Protein AF-A0A0T5ZHU1-F1 (afdb_monomer_lite)

Radius of gyration: 48.94 Å; chains: 1; bounding box: 122×70×104 Å

Secondary structure (DSSP, 8-state):
-----PPPPP--------------------------S---------HHHHHHHHHHHHHHHHHHHHHHHHHHHHHHHHHHHHHHHHHHHHHHHHHHHHHHHHHHHSHHHHHHHHHHTT-PPTT-----PPTTPPPPPP-PPTTSPPTT-----HHHHHHHHHH--

Foldseek 3Di:
DDDDPDDDDDDDDDDDDDDDDDDDDDDDDDPDPDDPPPDPCPDDPDPVNVVVVVVVVVVVVVVVVVVVVVVVVVVVVVVVVVVVVVVVVVVVVVVVVVVVVVVCPDPVNVQVVCVVVVNHDVPDDDDDDPVPHDDDDDDDPPPDDDPPPDDDDPVVVVCCVVPND

pLDDT: mean 77.17, std 16.0, range [39.25, 97.69]

Sequence (165 aa):
MGPLVSRLPRTPFDPVEFADAPPPGGPPADLEPEPPLGRMPVAGLSRRSLAGLLGALVILWIVVVFARAVADSASATGRAEQLRESTAAAAAKLEAERRELELVQTPAYVTLQARAYGYGEPGERVFGLQAGAPSPAPITPLGEDPAGSGPRSPLDDWLALLFGP

Structure (mmCIF, N/CA/C/O backbone):
data_AF-A0A0T5ZHU1-F1
#
_entry.id   AF-A0A0T5ZHU1-F1
#
loop_
_atom_site.group_PDB
_atom_site.id
_atom_site.type_symbol
_atom_site.label_atom_id
_atom_site.label_alt_id
_atom_site.label_comp_id
_atom_site.label_asym_id
_atom_site.label_entity_id
_atom_site.label_seq_id
_atom_site.pdbx_PDB_ins_code
_atom_site.Cartn_x
_atom_site.Cartn_y
_atom_site.Cartn_z
_atom_site.occupancy
_atom_site.B_iso_or_equiv
_atom_site.auth_seq_id
_atom_site.auth_comp_id
_atom_site.auth_asym_id
_atom_site.auth_atom_id
_atom_site.pdbx_PDB_model_num
ATOM 1 N N . MET A 1 1 ? 44.788 -28.576 0.925 1.00 39.25 1 MET A N 1
ATOM 2 C CA . MET A 1 1 ? 45.132 -29.847 0.246 1.00 39.25 1 MET A CA 1
ATOM 3 C C . MET A 1 1 ? 43.943 -30.211 -0.636 1.00 39.25 1 MET A C 1
ATOM 5 O O . MET A 1 1 ? 42.877 -30.361 -0.073 1.00 39.25 1 MET A O 1
ATOM 9 N N . GLY A 1 2 ? 43.945 -30.287 -1.964 1.00 42.62 2 GLY A N 1
ATOM 10 C CA . GLY A 1 2 ? 44.865 -29.958 -3.059 1.00 42.62 2 GLY A CA 1
ATOM 11 C C . GLY A 1 2 ? 44.066 -30.161 -4.373 1.00 42.62 2 GLY A C 1
ATOM 12 O O . GLY A 1 2 ? 43.205 -31.041 -4.388 1.00 42.62 2 GLY A O 1
ATOM 13 N N . PRO A 1 3 ? 44.253 -29.364 -5.442 1.00 59.00 3 PRO A N 1
ATOM 14 C CA . PRO A 1 3 ? 43.534 -29.572 -6.701 1.00 59.00 3 PRO A CA 1
ATOM 15 C C . PRO A 1 3 ? 44.227 -30.627 -7.579 1.00 59.00 3 PRO A C 1
ATOM 17 O O . PRO A 1 3 ? 45.436 -30.570 -7.808 1.00 59.00 3 PRO A O 1
ATOM 20 N N . LEU A 1 4 ? 43.449 -31.588 -8.082 1.00 53.59 4 LEU A N 1
ATOM 21 C CA . LEU A 1 4 ? 43.890 -32.613 -9.030 1.00 53.59 4 LEU A CA 1
ATOM 22 C C . LEU A 1 4 ? 44.027 -32.011 -10.435 1.00 53.59 4 LEU A C 1
ATOM 24 O O . LEU A 1 4 ? 43.059 -31.891 -11.180 1.00 53.59 4 LEU A O 1
ATOM 28 N N . VAL A 1 5 ? 45.256 -31.649 -10.794 1.00 55.62 5 VAL A N 1
ATOM 29 C CA . VAL A 1 5 ? 45.683 -31.420 -12.179 1.00 55.62 5 VAL A CA 1
ATOM 30 C C . VAL A 1 5 ? 46.164 -32.763 -12.729 1.00 55.62 5 VAL A C 1
ATOM 32 O O . VAL A 1 5 ? 47.289 -33.182 -12.449 1.00 55.62 5 VAL A O 1
ATOM 35 N N . SER A 1 6 ? 45.314 -33.463 -13.484 1.00 55.41 6 SER A N 1
ATOM 36 C CA . S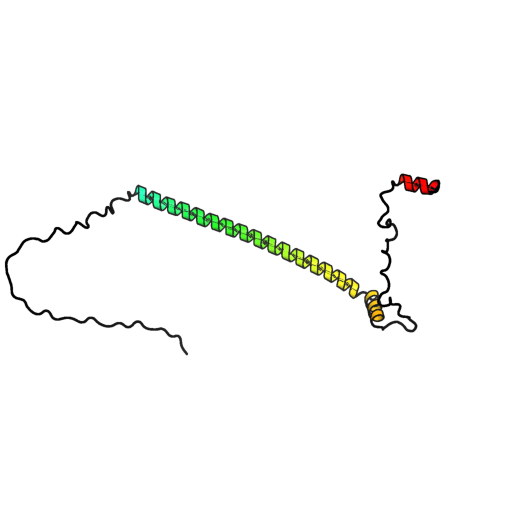ER A 1 6 ? 45.717 -34.694 -14.173 1.00 55.41 6 SER A CA 1
ATOM 37 C C . SER A 1 6 ? 46.516 -34.374 -15.433 1.00 55.41 6 SER A C 1
ATOM 39 O O . SER A 1 6 ? 46.057 -33.705 -16.356 1.00 55.41 6 SER A O 1
ATOM 41 N N . ARG A 1 7 ? 47.753 -34.864 -15.403 1.00 50.88 7 ARG A N 1
ATOM 42 C CA . ARG A 1 7 ? 48.812 -34.761 -16.403 1.00 50.88 7 ARG A CA 1
ATOM 43 C C . ARG A 1 7 ? 48.539 -35.705 -17.579 1.00 50.88 7 ARG A C 1
ATOM 45 O O . ARG A 1 7 ? 48.208 -36.867 -17.372 1.00 50.88 7 ARG A O 1
ATOM 52 N N . LEU A 1 8 ? 48.756 -35.212 -18.796 1.00 58.34 8 LEU A N 1
ATOM 53 C CA . LEU A 1 8 ? 48.895 -36.024 -20.009 1.00 58.34 8 LEU A CA 1
ATOM 54 C C . LEU A 1 8 ? 50.189 -36.861 -19.939 1.00 58.34 8 LEU A C 1
ATOM 56 O O . LEU A 1 8 ? 51.236 -36.295 -19.605 1.00 58.34 8 LEU A O 1
ATOM 60 N N . PRO A 1 9 ? 50.180 -38.154 -20.306 1.00 64.88 9 PRO A N 1
ATOM 61 C CA . PRO A 1 9 ? 51.411 -38.882 -20.580 1.00 64.88 9 PRO A CA 1
ATOM 62 C C . PRO A 1 9 ? 51.922 -38.582 -22.000 1.00 64.88 9 PRO A C 1
ATOM 64 O O . PRO A 1 9 ? 51.259 -38.856 -22.998 1.00 64.88 9 PRO A O 1
ATOM 67 N N . ARG A 1 10 ? 53.133 -38.019 -22.073 1.00 53.69 10 ARG A N 1
ATOM 68 C CA . ARG A 1 10 ? 54.054 -38.156 -23.212 1.00 53.69 10 ARG A CA 1
ATOM 69 C C . ARG A 1 10 ? 54.836 -39.451 -23.034 1.00 53.69 10 ARG A C 1
ATOM 7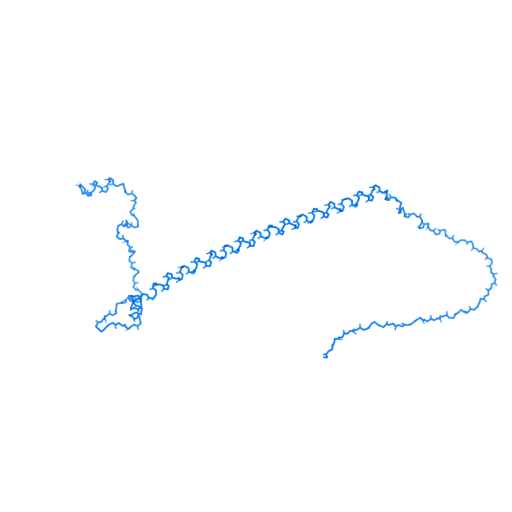1 O O . ARG A 1 10 ? 55.321 -39.644 -21.923 1.00 53.69 10 ARG A O 1
ATOM 78 N N . THR A 1 11 ? 55.047 -40.182 -24.130 1.00 57.22 11 THR A N 1
ATOM 79 C CA . THR A 1 11 ? 56.291 -40.865 -24.577 1.00 57.22 11 THR A CA 1
ATOM 80 C C . THR A 1 11 ? 55.929 -41.918 -25.645 1.00 57.22 11 THR A C 1
ATOM 82 O O . THR A 1 11 ? 54.749 -42.219 -25.811 1.00 57.22 11 THR A O 1
ATOM 85 N N . PRO A 1 12 ? 56.901 -42.539 -26.331 1.00 55.72 12 PRO A N 1
ATOM 86 C CA . PRO A 1 12 ? 58.012 -41.952 -27.080 1.00 55.72 12 PRO A CA 1
ATOM 87 C C . PRO A 1 12 ? 58.080 -42.550 -28.505 1.00 55.72 12 PRO A C 1
ATOM 89 O O . PRO A 1 12 ? 57.462 -43.564 -28.806 1.00 55.72 12 PRO A O 1
ATOM 92 N N . PHE A 1 13 ? 58.838 -41.912 -29.393 1.00 52.28 13 PHE A N 1
ATOM 93 C CA . PHE A 1 13 ? 59.163 -42.461 -30.709 1.00 52.28 13 PHE A CA 1
ATOM 94 C C . PHE A 1 13 ? 60.009 -43.736 -30.576 1.00 52.28 13 PHE A C 1
ATOM 96 O O . PHE A 1 13 ? 61.003 -43.716 -29.852 1.00 52.28 13 PHE A O 1
ATOM 103 N N . ASP A 1 14 ? 59.647 -44.781 -31.321 1.00 56.16 14 ASP A N 1
ATOM 104 C CA . ASP A 1 14 ? 60.485 -45.958 -31.575 1.00 56.16 14 ASP A CA 1
ATOM 105 C C . ASP A 1 14 ? 61.114 -45.831 -32.978 1.00 56.16 14 ASP A C 1
ATOM 107 O O . ASP A 1 14 ? 60.375 -45.648 -33.953 1.00 56.16 14 ASP A O 1
ATOM 111 N N . PRO A 1 15 ? 62.450 -45.894 -33.127 1.00 55.62 15 PRO A N 1
ATOM 112 C CA . PRO A 1 15 ? 63.094 -45.953 -34.431 1.00 55.62 15 PRO A CA 1
ATOM 113 C C . PRO A 1 15 ? 63.243 -47.415 -34.872 1.00 55.62 15 PRO A C 1
ATOM 115 O O . PRO A 1 15 ? 64.062 -48.145 -34.320 1.00 55.62 15 PRO A O 1
ATOM 118 N N . VAL A 1 16 ? 62.492 -47.847 -35.890 1.00 60.72 16 VAL A N 1
ATOM 119 C CA . VAL A 1 16 ? 62.743 -49.148 -36.529 1.00 60.72 16 VAL A CA 1
ATOM 120 C C . VAL A 1 16 ? 63.738 -48.974 -37.676 1.00 60.72 16 VAL A C 1
ATOM 122 O O . VAL A 1 16 ? 63.450 -48.386 -38.715 1.00 60.72 16 VAL A O 1
ATOM 125 N N . GLU A 1 17 ? 64.932 -49.463 -37.365 1.00 54.91 17 GLU A N 1
ATOM 126 C CA . GLU A 1 17 ? 66.058 -49.940 -38.164 1.00 54.91 17 GLU A CA 1
ATOM 127 C C . GLU A 1 17 ? 65.786 -50.222 -39.658 1.00 54.91 17 GLU A C 1
ATOM 129 O O . GLU A 1 17 ? 64.952 -51.045 -40.032 1.00 54.91 17 GLU A O 1
ATOM 134 N N . PHE A 1 18 ? 66.559 -49.546 -40.514 1.00 51.31 18 PHE A N 1
ATOM 135 C CA . PHE A 1 18 ? 66.665 -49.818 -41.946 1.00 51.31 18 PHE A CA 1
ATOM 136 C C . PHE A 1 18 ? 67.587 -51.024 -42.165 1.00 51.31 18 PHE A C 1
ATOM 138 O O . PHE A 1 18 ? 68.786 -50.931 -41.911 1.00 51.31 18 PHE A O 1
ATOM 145 N N . ALA A 1 19 ? 67.039 -52.135 -42.659 1.00 55.72 19 ALA A N 1
ATOM 146 C CA . ALA A 1 19 ? 67.824 -53.251 -43.175 1.00 55.72 19 ALA A CA 1
ATOM 147 C C . ALA A 1 19 ? 68.003 -53.114 -44.699 1.00 55.72 19 ALA A C 1
ATOM 149 O O . ALA A 1 19 ? 67.041 -52.877 -45.432 1.00 55.72 19 ALA A O 1
ATOM 150 N N . ASP A 1 20 ? 69.256 -53.247 -45.133 1.00 53.47 20 ASP A N 1
ATOM 151 C CA . ASP A 1 20 ? 69.756 -53.060 -46.495 1.00 53.47 20 ASP A CA 1
ATOM 152 C C . ASP A 1 20 ? 69.180 -54.033 -47.549 1.00 53.47 20 ASP A C 1
ATOM 154 O O . ASP A 1 20 ? 68.786 -55.165 -47.274 1.00 53.47 20 ASP A O 1
ATOM 158 N N . ALA A 1 21 ? 69.174 -53.534 -48.787 1.00 57.94 21 ALA A N 1
ATOM 159 C CA . ALA A 1 21 ? 68.504 -54.021 -49.994 1.00 57.94 21 ALA A CA 1
ATOM 160 C C . ALA A 1 21 ? 69.177 -55.203 -50.737 1.00 57.94 21 ALA A C 1
ATOM 162 O O . ALA A 1 21 ? 70.280 -55.635 -50.405 1.00 57.94 21 ALA A O 1
ATOM 163 N N . PRO A 1 22 ? 68.581 -55.618 -51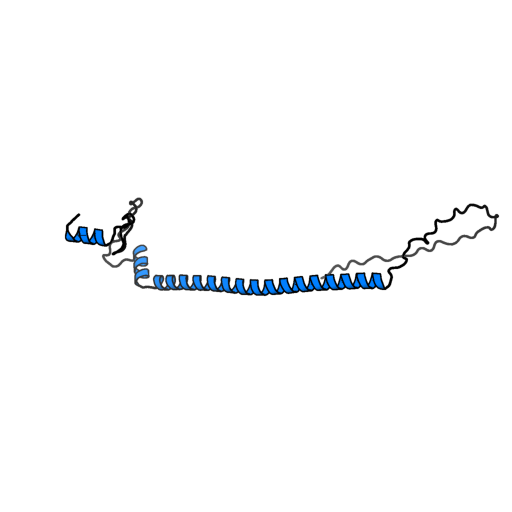.875 1.00 58.06 22 PRO A N 1
ATOM 164 C CA . PRO A 1 22 ? 69.365 -55.717 -53.115 1.00 58.06 22 PRO A CA 1
ATOM 165 C C . PRO A 1 22 ? 68.729 -54.932 -54.298 1.00 58.06 22 PRO A C 1
ATOM 167 O O . PRO A 1 22 ? 67.505 -54.917 -54.426 1.00 58.06 22 PRO A O 1
ATOM 170 N N . PRO A 1 23 ? 69.513 -54.298 -55.203 1.00 63.88 23 PRO A N 1
ATOM 171 C CA . PRO A 1 23 ? 69.019 -53.701 -56.457 1.00 63.88 23 PRO A CA 1
ATOM 172 C C . PRO A 1 23 ? 69.267 -54.640 -57.667 1.00 63.88 23 PRO A C 1
ATOM 174 O O . PRO A 1 23 ? 69.963 -55.645 -57.522 1.00 63.88 23 PRO A O 1
ATOM 177 N N . PRO A 1 24 ? 68.923 -54.263 -58.914 1.00 54.56 24 PRO A N 1
ATOM 178 C CA . PRO A 1 24 ? 67.671 -53.713 -59.434 1.00 54.56 24 PRO A CA 1
ATOM 179 C C . PRO A 1 24 ? 67.082 -54.642 -60.531 1.00 54.56 24 PRO A C 1
ATOM 181 O O . PRO A 1 24 ? 67.799 -55.130 -61.403 1.00 54.56 24 PRO A O 1
ATOM 184 N N . GLY A 1 25 ? 65.765 -54.863 -60.534 1.00 49.69 25 GLY A N 1
ATOM 185 C CA . GLY A 1 25 ? 65.046 -55.560 -61.612 1.00 49.69 25 GLY A CA 1
ATOM 186 C C . GLY A 1 25 ? 64.117 -54.584 -62.330 1.00 49.69 25 GLY A C 1
ATOM 187 O O . GLY A 1 25 ? 63.426 -53.828 -61.660 1.00 49.69 25 GLY A O 1
ATOM 188 N N . GLY A 1 26 ? 64.168 -54.551 -63.665 1.00 49.31 26 GLY A N 1
ATOM 189 C CA . GLY A 1 26 ? 63.559 -53.536 -64.539 1.00 49.31 26 GLY A CA 1
ATOM 190 C C . GLY A 1 26 ? 62.063 -53.231 -64.321 1.00 49.31 26 GLY A C 1
ATOM 191 O O . GLY A 1 26 ? 61.364 -53.999 -63.669 1.00 49.31 26 GLY A O 1
ATOM 192 N N . PRO A 1 27 ? 61.557 -52.119 -64.887 1.00 62.03 27 PRO A N 1
ATOM 193 C CA . PRO A 1 27 ? 60.190 -51.657 -64.663 1.00 62.03 27 PRO A CA 1
ATOM 194 C C . PRO A 1 27 ? 59.163 -52.434 -65.507 1.00 62.03 27 PRO A C 1
ATOM 196 O O . PRO A 1 27 ? 59.237 -52.392 -66.735 1.00 62.03 27 PRO A O 1
ATOM 199 N N . PRO A 1 28 ? 58.142 -53.047 -64.891 1.00 57.28 28 PRO A N 1
ATOM 200 C CA . PRO A 1 28 ? 56.799 -53.093 -65.457 1.00 57.28 28 PRO A CA 1
ATOM 201 C C . PRO A 1 28 ? 56.001 -51.954 -64.803 1.00 57.28 28 PRO A C 1
ATOM 203 O O . PRO A 1 28 ? 55.889 -51.880 -63.584 1.00 57.28 28 PRO A O 1
ATOM 206 N N . ALA A 1 29 ? 55.699 -50.879 -65.533 1.00 61.16 29 ALA A N 1
ATOM 207 C CA . ALA A 1 29 ? 54.478 -50.761 -66.333 1.00 61.16 29 ALA A CA 1
ATOM 208 C C . ALA A 1 29 ? 53.236 -51.062 -65.478 1.00 61.16 29 ALA A C 1
ATOM 210 O O . ALA A 1 29 ? 53.108 -52.161 -64.956 1.00 61.16 29 ALA A O 1
ATOM 211 N N . ASP A 1 30 ? 52.361 -50.057 -65.374 1.00 59.34 30 ASP A N 1
ATOM 212 C CA . ASP A 1 30 ? 51.043 -50.075 -64.717 1.00 59.34 30 ASP A CA 1
ATOM 213 C C . ASP A 1 30 ? 51.008 -49.450 -63.307 1.00 59.34 30 ASP A C 1
ATOM 215 O O . ASP A 1 30 ? 50.498 -50.015 -62.344 1.00 59.34 30 ASP A O 1
ATOM 219 N N . LEU A 1 31 ? 51.500 -48.209 -63.200 1.00 57.38 31 LEU A N 1
ATOM 220 C CA . LEU A 1 31 ? 50.943 -47.265 -62.231 1.00 57.38 31 LEU A CA 1
ATOM 221 C C . LEU A 1 31 ? 49.708 -46.642 -62.883 1.00 57.38 31 LEU A C 1
ATOM 223 O O . LEU A 1 31 ? 49.830 -45.844 -63.817 1.00 57.38 31 LEU A O 1
ATOM 227 N N . GLU A 1 32 ? 48.526 -47.045 -62.422 1.00 61.47 32 GLU A N 1
ATOM 228 C CA . GLU A 1 32 ? 47.285 -46.336 -62.721 1.00 61.47 32 GLU A CA 1
ATOM 229 C C . GLU A 1 32 ? 47.490 -44.835 -62.456 1.00 61.47 32 GLU A C 1
ATOM 231 O O . GLU A 1 32 ? 48.096 -44.462 -61.446 1.00 61.47 32 GLU A O 1
ATOM 236 N N . PRO A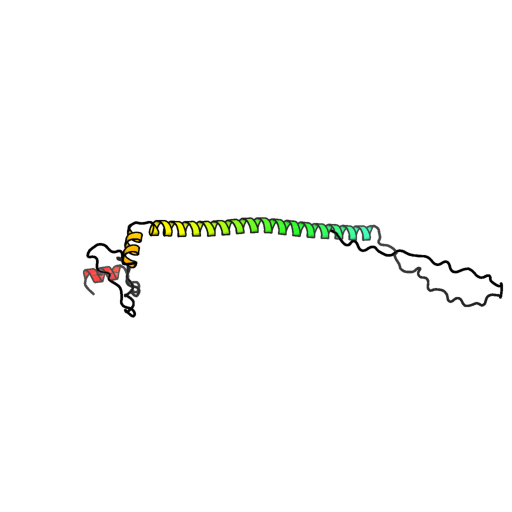 1 33 ? 47.034 -43.946 -63.353 1.00 61.12 33 PRO A N 1
ATOM 237 C CA . PRO A 1 33 ? 47.122 -42.522 -63.102 1.00 61.12 33 PRO A CA 1
ATOM 238 C C . PRO A 1 33 ? 46.252 -42.199 -61.886 1.00 61.12 33 PRO A C 1
ATOM 240 O O . PRO A 1 33 ? 45.025 -42.255 -61.970 1.00 61.12 33 PRO A O 1
ATOM 243 N N . GLU A 1 34 ? 46.894 -41.852 -60.767 1.00 59.53 34 GLU A N 1
ATOM 244 C CA . GLU A 1 34 ? 46.241 -41.206 -59.631 1.00 59.53 34 GLU A CA 1
ATOM 245 C C . GLU A 1 34 ? 45.279 -40.138 -60.176 1.00 59.53 34 GLU A C 1
ATOM 247 O O . GLU A 1 34 ? 45.707 -39.263 -60.947 1.00 59.53 34 GLU A O 1
ATOM 252 N N . PRO A 1 35 ? 43.975 -40.205 -59.848 1.00 65.88 35 PRO A N 1
ATOM 253 C CA . PRO A 1 35 ? 43.045 -39.189 -60.294 1.00 65.88 35 PRO A CA 1
ATOM 254 C C . PRO A 1 35 ? 43.579 -37.848 -59.795 1.00 65.88 35 PRO A C 1
ATOM 256 O O . PRO A 1 35 ? 43.916 -37.722 -58.616 1.00 65.88 35 PRO A O 1
ATOM 259 N N . PRO A 1 36 ? 43.689 -36.829 -60.661 1.00 60.25 36 PRO A N 1
ATOM 260 C CA . PRO A 1 36 ? 44.246 -35.563 -60.248 1.00 60.25 36 PRO A CA 1
ATOM 261 C C . PRO A 1 36 ? 43.343 -34.983 -59.159 1.00 60.25 36 PRO A C 1
ATOM 263 O O . PRO A 1 36 ? 42.296 -34.403 -59.451 1.00 60.25 36 PRO A O 1
ATOM 266 N N . LEU A 1 37 ? 43.806 -35.013 -57.907 1.00 54.91 37 LEU A N 1
ATOM 267 C CA . LEU A 1 37 ? 43.313 -34.181 -56.800 1.00 54.91 37 LEU A CA 1
ATOM 268 C C . LEU A 1 37 ? 43.585 -32.677 -57.055 1.00 54.91 37 LEU A C 1
ATOM 270 O O . LEU A 1 37 ? 43.620 -31.860 -56.143 1.00 54.91 37 LEU A O 1
ATOM 274 N N . GLY A 1 38 ? 43.771 -32.292 -58.319 1.00 55.44 38 GLY A N 1
ATOM 275 C CA . GLY A 1 38 ? 43.996 -30.945 -58.823 1.00 55.44 38 GLY A CA 1
ATOM 276 C C . GLY A 1 38 ? 42.757 -30.325 -59.467 1.00 55.44 38 GLY A C 1
ATOM 277 O O . GLY A 1 38 ? 42.897 -29.453 -60.320 1.00 55.44 38 GLY A O 1
ATOM 278 N N . ARG A 1 39 ? 41.545 -30.770 -59.110 1.00 50.62 39 ARG A N 1
ATOM 279 C CA . ARG A 1 39 ? 40.292 -30.102 -59.506 1.00 50.62 39 ARG A CA 1
ATOM 280 C C . ARG A 1 39 ? 39.228 -30.132 -58.409 1.00 50.62 39 ARG A C 1
ATOM 282 O O . ARG A 1 39 ? 38.074 -30.452 -58.666 1.00 50.62 39 ARG A O 1
ATOM 289 N N . MET A 1 40 ? 39.572 -29.692 -57.202 1.00 47.88 40 MET A N 1
ATOM 290 C CA . MET A 1 40 ? 38.613 -28.822 -56.525 1.00 47.88 40 MET A CA 1
ATOM 291 C C . MET A 1 40 ? 38.853 -27.418 -57.073 1.00 47.88 40 MET A C 1
ATOM 293 O O . MET A 1 40 ? 39.944 -26.879 -56.873 1.00 47.88 40 MET A O 1
ATOM 297 N N . PRO A 1 41 ? 37.892 -26.808 -57.787 1.00 56.84 41 PRO A N 1
ATOM 298 C CA . PRO A 1 41 ? 37.944 -25.385 -58.032 1.00 56.84 41 PRO A CA 1
ATOM 299 C C . PRO A 1 41 ? 37.750 -24.696 -56.680 1.00 56.84 41 PRO A C 1
ATOM 301 O O . PRO A 1 41 ? 36.673 -24.212 -56.358 1.00 56.84 41 PRO A O 1
ATOM 304 N N . VAL A 1 42 ? 38.824 -24.554 -55.904 1.00 55.22 42 VAL A N 1
ATOM 305 C CA . VAL A 1 42 ? 38.957 -23.420 -54.981 1.00 55.22 42 VAL A CA 1
ATOM 306 C C . VAL A 1 42 ? 39.342 -22.202 -55.832 1.00 55.22 42 VAL A C 1
ATOM 308 O O . VAL A 1 42 ? 40.322 -21.507 -55.595 1.00 55.22 42 VAL A O 1
ATOM 311 N N . ALA A 1 43 ? 38.609 -22.004 -56.927 1.00 54.94 43 ALA A N 1
ATOM 312 C CA . ALA A 1 43 ? 38.849 -20.990 -57.924 1.00 54.94 43 ALA A CA 1
ATOM 313 C C . ALA A 1 43 ? 37.728 -19.968 -57.804 1.00 54.94 43 ALA A C 1
ATOM 315 O O . ALA A 1 43 ? 36.625 -20.145 -58.312 1.00 54.94 43 ALA A O 1
ATOM 316 N N . GLY A 1 44 ? 38.072 -18.868 -57.140 1.00 51.06 44 GLY A N 1
ATOM 317 C CA . GLY A 1 44 ? 37.564 -17.570 -57.542 1.00 51.06 44 GLY A CA 1
ATOM 318 C C . GLY A 1 44 ? 36.334 -17.085 -56.797 1.00 51.06 44 GLY A C 1
ATOM 319 O O . GLY A 1 44 ? 35.372 -16.658 -57.431 1.00 51.06 44 GLY A O 1
ATOM 320 N N . LEU A 1 45 ? 36.408 -16.962 -55.466 1.00 55.19 45 LEU A N 1
ATOM 321 C CA . LEU A 1 45 ? 35.749 -15.798 -54.873 1.00 55.19 45 LEU A CA 1
ATOM 322 C C . LEU A 1 45 ? 36.423 -14.564 -55.479 1.00 55.19 45 LEU A C 1
ATOM 324 O O . LEU A 1 45 ? 37.518 -14.169 -55.079 1.00 55.19 45 LEU A O 1
ATOM 328 N N . SER A 1 46 ? 35.792 -13.977 -56.498 1.00 67.12 46 SER A N 1
ATOM 329 C CA . SER A 1 46 ? 36.213 -12.677 -57.004 1.00 67.12 46 SER A CA 1
ATOM 330 C C . SER A 1 46 ? 36.295 -11.718 -55.809 1.00 67.12 46 SER A C 1
ATOM 332 O O . SER A 1 46 ? 35.476 -11.807 -54.889 1.00 67.12 46 SER A O 1
ATOM 334 N N . ARG A 1 47 ? 37.258 -10.784 -55.787 1.00 68.75 47 ARG A N 1
ATOM 335 C CA . ARG A 1 47 ? 37.352 -9.778 -54.703 1.00 68.75 47 ARG A CA 1
ATOM 336 C C . ARG A 1 47 ? 36.002 -9.090 -54.437 1.00 68.75 47 ARG A C 1
ATOM 338 O O . ARG A 1 47 ? 35.716 -8.708 -53.311 1.00 68.75 47 ARG A O 1
ATOM 345 N N . ARG A 1 48 ? 35.159 -8.996 -55.474 1.00 74.75 48 ARG A N 1
ATOM 346 C CA . ARG A 1 48 ? 33.793 -8.461 -55.440 1.00 74.75 48 ARG A CA 1
ATOM 347 C C . ARG A 1 48 ? 32.814 -9.380 -54.694 1.00 74.75 48 ARG A C 1
ATOM 349 O O . ARG A 1 48 ? 32.034 -8.894 -53.887 1.00 74.75 48 ARG A O 1
ATOM 356 N N . SER A 1 49 ? 32.889 -10.693 -54.912 1.00 76.06 49 SER A N 1
ATOM 357 C CA . SER A 1 49 ? 32.077 -11.698 -54.210 1.00 76.06 49 SER A CA 1
ATOM 358 C C . SER A 1 49 ? 32.426 -11.765 -52.722 1.00 76.06 49 SER A C 1
ATOM 360 O O . SER A 1 49 ? 31.529 -11.795 -51.885 1.00 76.06 49 SER A O 1
ATOM 362 N N . LEU A 1 50 ? 33.721 -11.723 -52.384 1.00 85.12 50 LEU A N 1
ATOM 363 C CA . LEU A 1 50 ? 34.183 -11.695 -50.992 1.00 85.12 50 LEU A CA 1
ATOM 364 C C . LEU A 1 50 ? 33.766 -10.397 -50.281 1.00 85.12 50 LEU A C 1
ATOM 366 O O . LEU A 1 50 ? 33.305 -10.445 -49.144 1.00 85.12 50 LEU A O 1
ATOM 370 N N . ALA A 1 51 ? 33.870 -9.248 -50.961 1.00 84.75 51 ALA A N 1
ATOM 371 C CA . ALA A 1 51 ? 33.399 -7.967 -50.436 1.00 84.75 51 ALA A CA 1
ATOM 372 C C . ALA A 1 51 ? 31.881 -7.964 -50.190 1.00 84.75 51 ALA A C 1
ATOM 374 O O . ALA A 1 51 ? 31.434 -7.455 -49.165 1.00 84.75 51 ALA A O 1
ATOM 375 N N . GLY A 1 52 ? 31.096 -8.578 -51.083 1.00 90.31 52 GLY A N 1
ATOM 376 C CA . GLY A 1 52 ? 29.656 -8.758 -50.885 1.00 90.31 52 GLY A CA 1
ATOM 377 C C . GLY A 1 52 ? 29.331 -9.618 -49.661 1.00 90.31 52 GLY A C 1
ATOM 378 O O . GLY A 1 52 ? 28.470 -9.253 -48.867 1.00 90.31 52 GLY A O 1
ATOM 379 N N . LEU A 1 53 ? 30.063 -10.718 -49.466 1.00 92.81 53 LEU A N 1
ATOM 380 C CA . LEU A 1 53 ? 29.884 -11.628 -48.329 1.00 92.81 53 LEU A CA 1
ATOM 381 C C . LEU A 1 53 ? 30.246 -10.958 -46.995 1.00 92.81 53 LEU A C 1
ATOM 383 O O . LEU A 1 53 ? 29.488 -11.046 -46.031 1.00 92.81 53 LEU A O 1
ATOM 387 N N . LEU A 1 54 ? 31.362 -10.224 -46.957 1.00 93.56 54 LEU A N 1
ATOM 388 C CA . LEU A 1 54 ? 31.757 -9.423 -45.795 1.00 93.56 54 LEU A CA 1
ATOM 389 C C . LEU A 1 54 ? 30.750 -8.304 -45.510 1.00 93.56 54 LEU A C 1
ATOM 391 O O . LEU A 1 54 ? 30.381 -8.100 -44.359 1.00 93.56 54 LEU A O 1
ATOM 395 N N . GLY A 1 55 ? 30.265 -7.611 -46.542 1.00 95.44 55 GLY A N 1
ATOM 396 C CA . GLY A 1 55 ? 29.239 -6.579 -46.395 1.00 95.44 55 GLY A CA 1
ATOM 397 C C . GLY A 1 55 ? 27.937 -7.136 -45.822 1.00 95.44 55 GLY A C 1
ATOM 398 O O . GLY A 1 55 ? 27.395 -6.574 -44.874 1.00 95.44 55 GLY A O 1
ATOM 399 N N . ALA A 1 56 ? 27.475 -8.279 -46.331 1.00 95.50 56 ALA A N 1
ATOM 400 C CA . ALA A 1 56 ? 26.303 -8.969 -45.798 1.00 95.50 56 ALA A CA 1
ATOM 401 C C . ALA A 1 56 ? 26.501 -9.385 -44.334 1.00 95.50 56 ALA A C 1
ATOM 403 O O . ALA A 1 56 ? 25.597 -9.205 -43.521 1.00 95.50 56 ALA A O 1
ATOM 404 N N . LEU A 1 57 ? 27.692 -9.878 -43.977 1.00 97.00 57 LEU A N 1
ATOM 405 C CA . LEU A 1 57 ? 28.025 -10.229 -42.598 1.00 97.00 57 LEU A CA 1
ATOM 406 C C . LEU A 1 57 ? 27.987 -9.003 -41.675 1.00 97.00 57 LEU A C 1
ATOM 408 O O . LEU A 1 57 ? 27.437 -9.083 -40.581 1.00 97.00 57 LEU A O 1
ATOM 412 N N . VAL A 1 58 ? 28.524 -7.864 -42.121 1.00 97.31 58 VAL A N 1
ATOM 413 C CA . VAL A 1 58 ? 28.492 -6.605 -41.361 1.00 97.31 58 VAL A CA 1
ATOM 414 C C . VAL A 1 58 ? 27.061 -6.107 -41.190 1.00 97.31 58 VAL A C 1
ATOM 416 O O . VAL A 1 58 ? 26.682 -5.739 -40.084 1.00 97.31 58 VAL A O 1
ATOM 419 N N . ILE A 1 59 ? 26.245 -6.133 -42.246 1.00 97.69 59 ILE A N 1
ATOM 420 C CA . ILE A 1 59 ? 24.829 -5.748 -42.166 1.00 97.69 59 ILE A CA 1
ATOM 421 C C . ILE A 1 59 ? 24.094 -6.647 -41.173 1.00 97.69 59 ILE A C 1
ATOM 423 O O . ILE A 1 59 ? 23.413 -6.144 -40.281 1.00 97.69 59 ILE A O 1
ATOM 427 N N . LEU A 1 60 ? 24.268 -7.965 -41.283 1.00 97.31 60 LEU A N 1
ATOM 428 C CA . LEU A 1 60 ? 23.668 -8.921 -40.357 1.00 97.31 60 LEU A CA 1
ATOM 429 C C . LEU A 1 60 ? 24.114 -8.650 -38.915 1.00 97.31 60 LEU A C 1
ATOM 431 O O . LEU A 1 60 ? 23.287 -8.632 -38.006 1.00 97.31 60 LEU A O 1
ATOM 435 N N . TRP A 1 61 ? 25.403 -8.384 -38.707 1.00 97.25 61 TRP A N 1
ATOM 436 C CA . TRP A 1 61 ? 25.949 -8.048 -37.397 1.00 97.25 61 TRP A CA 1
ATOM 437 C C . TRP A 1 61 ? 25.340 -6.760 -36.826 1.00 97.25 61 TRP A C 1
ATOM 439 O O . TRP A 1 61 ? 24.918 -6.751 -35.670 1.00 97.25 61 TRP A O 1
ATOM 449 N N . ILE A 1 62 ? 25.209 -5.707 -37.638 1.00 96.62 62 ILE A N 1
ATOM 450 C CA . ILE A 1 62 ? 24.560 -4.448 -37.244 1.00 96.62 62 ILE A CA 1
ATOM 451 C C . ILE A 1 62 ? 23.106 -4.701 -36.839 1.00 96.62 62 ILE A C 1
ATOM 453 O O . ILE A 1 62 ? 22.689 -4.234 -35.782 1.00 96.62 62 ILE A O 1
ATOM 457 N N . VAL A 1 63 ? 22.346 -5.465 -37.630 1.00 96.75 63 VAL A N 1
ATOM 458 C CA . VAL A 1 63 ? 20.948 -5.806 -37.314 1.00 96.75 63 VAL A CA 1
ATOM 459 C C . VAL A 1 63 ? 20.852 -6.525 -35.967 1.00 96.75 63 VAL A C 1
ATOM 461 O O . VAL A 1 63 ? 20.012 -6.164 -35.144 1.00 96.75 63 VAL A O 1
ATOM 464 N N . VAL A 1 64 ? 21.736 -7.491 -35.700 1.00 95.44 64 VAL A N 1
ATOM 465 C CA . VAL A 1 64 ? 21.773 -8.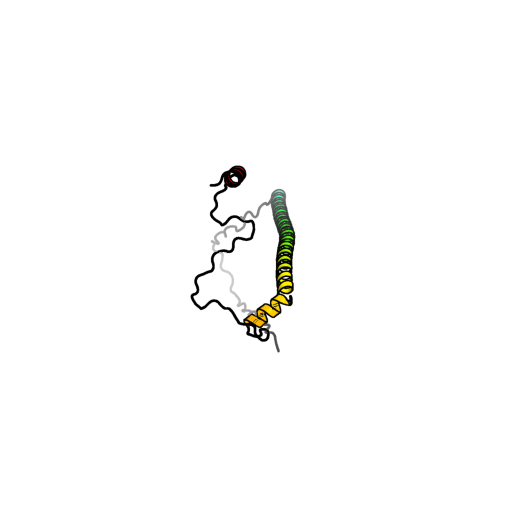216 -34.418 1.00 95.44 64 VAL A CA 1
ATOM 466 C C . VAL A 1 64 ? 22.099 -7.281 -33.247 1.00 95.44 64 VAL A C 1
ATOM 468 O O . VAL A 1 64 ? 21.434 -7.347 -32.211 1.00 95.44 64 VAL A O 1
ATOM 471 N N . VAL A 1 65 ? 23.083 -6.388 -33.392 1.00 95.00 65 VAL A N 1
ATOM 472 C CA . VAL A 1 65 ? 23.450 -5.415 -32.346 1.00 95.00 65 VAL A CA 1
ATOM 473 C C . VAL A 1 65 ? 22.309 -4.435 -32.077 1.00 95.00 65 VAL A C 1
ATOM 475 O O . VAL A 1 65 ? 21.986 -4.186 -30.917 1.00 95.00 65 VAL A O 1
ATOM 478 N N . PHE A 1 66 ? 21.661 -3.919 -33.121 1.00 94.56 66 PHE A N 1
ATOM 479 C CA . PHE A 1 66 ? 20.515 -3.023 -32.974 1.00 94.56 66 PHE A CA 1
ATOM 480 C C . PHE A 1 66 ? 19.327 -3.714 -32.309 1.00 94.56 66 PHE A C 1
ATOM 482 O O . PHE A 1 66 ? 18.742 -3.148 -31.389 1.00 94.56 66 PHE A O 1
ATOM 489 N N . ALA A 1 67 ? 18.995 -4.943 -32.712 1.00 91.19 67 ALA A N 1
ATOM 490 C CA . ALA A 1 67 ? 17.934 -5.716 -32.070 1.00 91.19 67 ALA A CA 1
ATOM 491 C C . ALA A 1 67 ? 18.217 -5.913 -30.573 1.00 91.19 67 ALA A C 1
ATOM 493 O O . ALA A 1 67 ? 17.322 -5.747 -29.744 1.00 91.19 67 ALA A O 1
ATOM 494 N N . ARG A 1 68 ? 19.477 -6.189 -30.215 1.00 88.50 68 ARG A N 1
ATOM 495 C CA . ARG A 1 68 ? 19.903 -6.301 -28.817 1.00 88.50 68 ARG A CA 1
ATOM 496 C C . ARG A 1 68 ? 19.787 -4.973 -28.067 1.00 88.50 68 ARG A C 1
ATOM 498 O O . ARG A 1 68 ? 19.230 -4.958 -26.980 1.00 88.50 68 ARG A O 1
ATOM 505 N N . ALA A 1 69 ? 20.222 -3.864 -28.662 1.00 85.38 69 ALA A N 1
ATOM 506 C CA . ALA A 1 69 ? 20.115 -2.536 -28.056 1.00 85.38 69 ALA A CA 1
ATOM 507 C C . ALA A 1 69 ? 18.653 -2.110 -27.816 1.00 85.38 69 ALA A C 1
ATOM 509 O O . ALA A 1 69 ? 18.343 -1.515 -26.785 1.00 85.38 69 ALA A O 1
ATOM 510 N N . VAL A 1 70 ? 17.746 -2.447 -28.740 1.00 84.62 70 VAL A N 1
ATOM 511 C CA . VAL A 1 70 ? 16.299 -2.216 -28.591 1.00 84.62 70 VAL A CA 1
ATOM 512 C C . VAL A 1 70 ? 15.697 -3.114 -27.506 1.00 84.62 70 VAL A C 1
ATOM 514 O O . VAL A 1 70 ? 14.873 -2.657 -26.719 1.00 84.62 70 VAL A O 1
ATOM 517 N N . ALA A 1 71 ? 16.116 -4.378 -27.414 1.00 78.06 71 ALA A N 1
ATOM 518 C CA . ALA A 1 71 ? 15.676 -5.271 -26.342 1.00 78.06 71 ALA A CA 1
ATOM 519 C C . ALA A 1 71 ? 16.172 -4.797 -24.964 1.00 78.06 71 ALA A C 1
ATOM 521 O O . ALA A 1 71 ? 15.412 -4.794 -23.993 1.00 78.06 71 ALA A O 1
ATOM 522 N N . ASP A 1 72 ? 17.422 -4.340 -24.883 1.00 77.62 72 ASP A N 1
ATOM 523 C CA . ASP A 1 72 ? 18.011 -3.802 -23.660 1.00 77.62 72 ASP A CA 1
ATOM 524 C C . ASP A 1 72 ? 17.283 -2.520 -23.219 1.00 77.62 72 ASP A C 1
ATOM 526 O O . ASP A 1 72 ? 16.938 -2.400 -22.039 1.00 77.62 72 ASP A O 1
ATOM 530 N N . SER A 1 73 ? 16.948 -1.613 -24.148 1.00 71.75 73 SER A N 1
ATOM 531 C CA . SER A 1 73 ? 16.182 -0.396 -23.839 1.00 71.75 73 SER A CA 1
ATOM 532 C C . SER A 1 73 ? 14.748 -0.703 -23.396 1.00 71.75 73 SER A C 1
ATOM 534 O O . SER A 1 73 ? 14.301 -0.174 -22.377 1.00 71.75 73 SER A O 1
ATOM 536 N N . ALA A 1 74 ? 14.062 -1.629 -24.071 1.00 68.88 74 ALA A N 1
ATOM 537 C CA . ALA A 1 74 ? 12.736 -2.092 -23.667 1.00 68.88 74 ALA A CA 1
ATOM 538 C C . ALA A 1 74 ? 12.762 -2.727 -22.266 1.00 68.88 74 ALA A C 1
ATOM 540 O O . ALA A 1 74 ? 11.885 -2.465 -21.442 1.00 68.88 74 ALA A O 1
ATOM 541 N N . SER A 1 75 ? 13.806 -3.504 -21.953 1.00 66.75 75 SER A N 1
ATOM 542 C CA . SER A 1 75 ? 13.982 -4.100 -20.625 1.00 66.75 75 SER A CA 1
ATOM 543 C C . SER A 1 75 ? 14.260 -3.057 -19.536 1.00 66.75 75 SER A C 1
ATOM 545 O O . SER A 1 75 ? 13.864 -3.250 -18.387 1.00 66.75 75 SER A O 1
ATOM 547 N N . ALA A 1 76 ? 14.931 -1.948 -19.862 1.00 68.94 76 ALA A N 1
ATOM 548 C CA . ALA A 1 76 ? 15.185 -0.861 -18.919 1.00 68.94 76 ALA A CA 1
ATOM 549 C C . ALA A 1 76 ? 13.887 -0.125 -18.556 1.00 68.94 76 ALA A C 1
ATOM 551 O O . ALA A 1 76 ? 13.620 0.095 -17.373 1.00 68.94 76 ALA A O 1
ATOM 552 N N . THR A 1 77 ? 13.042 0.169 -19.549 1.00 73.75 77 THR A N 1
ATOM 553 C CA . THR A 1 77 ? 11.717 0.764 -19.323 1.00 73.75 77 THR A CA 1
ATOM 554 C C . THR A 1 77 ? 10.796 -0.188 -18.563 1.00 73.75 77 THR A C 1
ATOM 556 O O . THR A 1 77 ? 10.165 0.227 -17.594 1.00 73.75 77 THR A O 1
ATOM 559 N N . GLY A 1 78 ? 10.777 -1.474 -18.929 1.00 75.25 78 GLY A N 1
ATOM 560 C CA . GLY A 1 78 ? 9.967 -2.484 -18.241 1.00 75.25 78 GLY A CA 1
ATOM 561 C C . GLY A 1 78 ? 10.329 -2.636 -16.760 1.00 75.25 78 GLY A C 1
ATOM 562 O O . GLY A 1 78 ? 9.442 -2.690 -15.915 1.00 75.25 78 GLY A O 1
ATOM 563 N N . ARG A 1 79 ? 11.626 -2.621 -16.415 1.00 73.06 79 ARG A N 1
ATOM 564 C CA . ARG A 1 79 ? 12.072 -2.657 -15.009 1.00 73.06 79 ARG A CA 1
ATOM 565 C C . ARG A 1 79 ? 11.673 -1.403 -14.232 1.00 73.06 79 ARG A C 1
ATOM 567 O O . ARG A 1 79 ? 11.319 -1.513 -13.062 1.00 73.06 79 ARG A O 1
ATOM 574 N N . ALA A 1 80 ? 11.739 -0.225 -14.854 1.00 79.44 80 ALA A N 1
ATOM 575 C CA . ALA A 1 80 ? 11.330 1.018 -14.205 1.00 79.44 80 ALA A CA 1
ATOM 576 C C . ALA A 1 80 ? 9.826 1.026 -13.896 1.00 79.44 80 ALA A C 1
ATOM 578 O O . ALA A 1 80 ? 9.434 1.432 -12.803 1.00 79.44 80 ALA A O 1
ATOM 579 N N . GLU A 1 81 ? 9.001 0.535 -14.822 1.00 82.81 81 GLU A N 1
ATOM 580 C CA . GLU A 1 81 ? 7.556 0.450 -14.614 1.00 82.81 81 GLU A CA 1
ATOM 581 C C . GLU A 1 81 ? 7.197 -0.608 -13.567 1.00 82.81 81 GLU A C 1
ATOM 583 O O . GLU A 1 81 ? 6.476 -0.311 -12.621 1.00 82.81 81 GLU A O 1
ATOM 588 N N . GLN A 1 82 ? 7.820 -1.788 -13.627 1.00 85.38 82 GLN A N 1
ATOM 589 C CA . GLN A 1 82 ? 7.632 -2.832 -12.618 1.00 85.38 82 GLN A CA 1
ATOM 590 C C . GLN A 1 82 ? 7.999 -2.351 -11.204 1.00 85.38 82 GLN A C 1
ATOM 592 O O . GLN A 1 82 ? 7.304 -2.659 -10.233 1.00 85.38 82 GLN A O 1
ATOM 597 N N . LEU A 1 83 ? 9.079 -1.572 -11.068 1.00 85.19 83 LEU A N 1
ATOM 598 C CA . LEU A 1 83 ? 9.452 -0.975 -9.786 1.00 85.19 83 LEU A CA 1
ATOM 599 C C . LEU A 1 83 ? 8.388 0.018 -9.305 1.00 85.19 83 LEU A C 1
ATOM 601 O O . LEU A 1 83 ? 8.011 -0.050 -8.139 1.00 85.19 83 LEU A O 1
ATOM 605 N N . ARG A 1 84 ? 7.861 0.881 -10.181 1.00 87.12 84 ARG A N 1
ATOM 606 C CA . ARG A 1 84 ? 6.785 1.830 -9.837 1.00 87.12 84 ARG A CA 1
ATOM 607 C C . ARG A 1 84 ? 5.494 1.134 -9.423 1.00 87.12 84 ARG A C 1
ATOM 609 O O . ARG A 1 84 ? 4.885 1.527 -8.433 1.00 87.12 84 ARG A O 1
ATOM 616 N N . GLU A 1 85 ? 5.093 0.088 -10.136 1.00 92.06 85 GLU A N 1
ATOM 617 C CA . GLU A 1 85 ? 3.919 -0.711 -9.776 1.00 92.06 85 GLU A CA 1
ATOM 618 C C . GLU A 1 85 ? 4.107 -1.364 -8.402 1.00 92.06 85 GLU A C 1
ATOM 620 O O . GLU A 1 85 ? 3.223 -1.298 -7.544 1.00 92.06 85 GLU A O 1
ATOM 625 N N . SER A 1 86 ? 5.289 -1.936 -8.151 1.00 85.81 86 SER A N 1
ATOM 626 C CA . SER A 1 86 ? 5.601 -2.566 -6.865 1.00 85.81 86 SER A CA 1
ATOM 627 C C . SER A 1 86 ? 5.625 -1.569 -5.702 1.00 85.81 86 SER A C 1
ATOM 629 O O . SER A 1 86 ? 5.123 -1.884 -4.620 1.00 85.81 86 SER A O 1
ATOM 631 N N . THR A 1 87 ? 6.143 -0.353 -5.909 1.00 90.94 87 THR A N 1
ATOM 632 C CA . THR A 1 87 ? 6.155 0.686 -4.871 1.00 90.94 87 THR A CA 1
ATOM 633 C C . THR A 1 87 ? 4.762 1.246 -4.623 1.00 90.94 87 THR A C 1
ATOM 635 O O . THR A 1 87 ? 4.406 1.446 -3.464 1.00 90.94 87 THR A O 1
ATOM 638 N N . ALA A 1 88 ? 3.949 1.434 -5.665 1.00 93.94 88 ALA A N 1
ATOM 639 C CA . ALA A 1 88 ? 2.557 1.854 -5.528 1.00 93.94 88 ALA A CA 1
ATOM 640 C C . ALA A 1 88 ? 1.727 0.819 -4.752 1.00 93.94 88 ALA A C 1
ATOM 642 O O . ALA A 1 88 ? 1.012 1.171 -3.813 1.00 93.94 88 ALA A O 1
ATOM 643 N N . ALA A 1 89 ? 1.878 -0.469 -5.073 1.00 93.31 89 ALA A N 1
ATOM 644 C CA . ALA A 1 89 ? 1.207 -1.548 -4.353 1.00 93.31 89 ALA A CA 1
ATOM 645 C C . ALA A 1 89 ? 1.653 -1.633 -2.882 1.00 93.31 89 ALA A C 1
ATOM 647 O O . ALA A 1 89 ? 0.826 -1.844 -1.995 1.00 93.31 89 ALA A O 1
ATOM 648 N N . ALA A 1 90 ? 2.948 -1.453 -2.605 1.00 93.06 90 ALA A N 1
ATOM 649 C CA . ALA A 1 90 ? 3.465 -1.424 -1.238 1.00 93.06 90 ALA A CA 1
ATOM 650 C C . ALA A 1 90 ? 2.953 -0.205 -0.450 1.00 93.06 90 ALA A C 1
ATOM 652 O O . ALA A 1 90 ? 2.561 -0.349 0.706 1.00 93.06 90 ALA A O 1
ATOM 653 N N . ALA A 1 91 ? 2.896 0.974 -1.075 1.00 94.25 91 ALA A N 1
ATOM 654 C CA . ALA A 1 91 ? 2.362 2.186 -0.456 1.00 94.25 91 ALA A CA 1
ATOM 655 C C . ALA A 1 91 ? 0.877 2.034 -0.096 1.00 94.25 91 ALA A C 1
ATOM 657 O O . ALA A 1 91 ? 0.494 2.326 1.035 1.00 94.25 91 ALA A O 1
ATOM 658 N N . ALA A 1 92 ? 0.066 1.481 -1.003 1.00 95.00 92 ALA A N 1
ATOM 659 C CA . ALA A 1 92 ? -1.352 1.229 -0.748 1.00 95.00 92 ALA A CA 1
ATOM 660 C C . ALA A 1 92 ? -1.577 0.273 0.438 1.00 95.00 92 ALA A C 1
ATOM 662 O O . ALA A 1 92 ? -2.472 0.495 1.255 1.00 95.00 92 ALA A O 1
ATOM 663 N N . LYS A 1 93 ? -0.740 -0.767 0.572 1.00 94.56 93 LYS A N 1
ATOM 664 C CA . LYS A 1 93 ? -0.781 -1.678 1.727 1.00 94.56 93 LYS A CA 1
ATOM 665 C C . LYS A 1 93 ? -0.420 -0.965 3.026 1.00 94.56 93 LYS A C 1
ATOM 667 O O . LYS A 1 93 ? -1.160 -1.083 3.994 1.00 94.56 93 LYS A O 1
ATOM 672 N N . LEU A 1 94 ? 0.654 -0.174 3.029 1.00 96.25 94 LEU A N 1
ATOM 673 C CA . LEU A 1 94 ? 1.052 0.606 4.205 1.00 96.25 94 LEU A CA 1
ATOM 674 C C . LEU A 1 94 ? -0.038 1.596 4.635 1.00 96.25 94 LEU A C 1
ATOM 676 O O . LEU A 1 94 ? -0.254 1.788 5.827 1.00 96.25 94 LEU A O 1
ATOM 680 N N . GLU A 1 95 ? -0.733 2.228 3.691 1.00 96.25 95 GLU A N 1
ATOM 681 C CA . GLU A 1 95 ? -1.852 3.128 3.994 1.00 96.25 95 GLU A CA 1
ATOM 682 C C . GLU A 1 95 ? -3.081 2.391 4.541 1.00 96.25 95 GLU A C 1
ATOM 684 O O . GLU A 1 95 ? -3.767 2.911 5.423 1.00 96.25 95 GLU A O 1
ATOM 689 N N . ALA A 1 96 ? -3.380 1.192 4.040 1.00 95.81 96 ALA A N 1
ATOM 690 C CA . ALA A 1 96 ? -4.432 0.345 4.599 1.00 95.81 96 ALA A CA 1
ATOM 691 C C . ALA A 1 96 ? -4.088 -0.095 6.032 1.00 95.81 96 ALA A C 1
ATOM 693 O O . ALA A 1 96 ? -4.864 0.162 6.949 1.00 95.81 96 ALA A O 1
ATOM 694 N N . GLU A 1 97 ? -2.888 -0.635 6.246 1.00 95.94 97 GLU A N 1
ATOM 695 C CA . GLU A 1 97 ? -2.419 -1.078 7.565 1.00 95.94 97 GLU A CA 1
ATOM 696 C C . GLU A 1 97 ? -2.348 0.072 8.574 1.00 95.94 97 GLU A C 1
ATOM 698 O O . GLU A 1 97 ? -2.702 -0.099 9.737 1.00 95.94 97 GLU A O 1
ATOM 703 N N . ARG A 1 98 ? -1.936 1.274 8.151 1.00 96.44 98 ARG A N 1
ATOM 704 C CA . ARG A 1 98 ? -1.941 2.456 9.027 1.00 96.44 98 ARG A CA 1
ATOM 705 C C . ARG A 1 98 ? -3.342 2.817 9.499 1.00 96.44 98 ARG A C 1
ATOM 707 O O . ARG A 1 98 ? -3.499 3.130 10.674 1.00 96.44 98 ARG A O 1
ATOM 714 N N . ARG A 1 99 ? -4.344 2.748 8.618 1.00 95.75 99 ARG A N 1
ATOM 715 C CA . ARG A 1 99 ? -5.747 2.995 8.989 1.00 95.75 99 ARG A CA 1
ATOM 716 C C . ARG A 1 99 ? -6.268 1.936 9.956 1.00 95.75 99 ARG A C 1
ATOM 718 O O . ARG A 1 99 ? -6.971 2.269 10.905 1.00 95.75 99 ARG A O 1
ATOM 725 N N . GLU A 1 100 ? -5.896 0.676 9.752 1.00 94.62 100 GLU A N 1
ATOM 726 C CA . GLU A 1 100 ? -6.238 -0.401 10.685 1.00 94.62 100 GLU A CA 1
ATOM 727 C C . GLU A 1 100 ? -5.567 -0.203 12.046 1.00 94.62 100 GLU A C 1
ATOM 729 O O . GLU A 1 100 ? -6.227 -0.312 13.077 1.00 94.62 100 GLU A O 1
ATOM 734 N N . LEU A 1 101 ? -4.280 0.149 12.070 1.00 96.31 101 LEU A N 1
ATOM 735 C CA . LEU A 1 101 ? -3.560 0.441 13.308 1.00 96.31 101 LEU A CA 1
ATOM 736 C C . LEU A 1 101 ? -4.154 1.635 14.047 1.00 96.31 101 LEU A C 1
ATOM 738 O O . LEU A 1 101 ? -4.282 1.574 15.266 1.00 96.31 101 LEU A O 1
ATOM 742 N N . GLU A 1 102 ? -4.527 2.694 13.332 1.00 96.25 102 GLU A N 1
ATOM 743 C CA . GLU A 1 102 ? -5.200 3.850 13.919 1.00 96.25 102 GLU A CA 1
ATOM 744 C C . GLU A 1 102 ? -6.498 3.425 14.614 1.00 96.25 102 GLU A C 1
ATOM 746 O O . GLU A 1 102 ? -6.697 3.755 15.782 1.00 96.25 102 GLU A O 1
ATOM 751 N N . LEU A 1 103 ? -7.329 2.614 13.947 1.00 95.00 103 LEU A N 1
ATOM 752 C CA . LEU A 1 103 ? -8.561 2.071 14.520 1.00 95.00 103 LEU A CA 1
ATOM 753 C C . LEU A 1 103 ? -8.289 1.183 15.744 1.00 95.00 103 LEU A C 1
ATOM 755 O O . LEU A 1 103 ? -8.923 1.360 16.785 1.00 95.00 103 LEU A O 1
ATOM 759 N N . VAL A 1 104 ? -7.344 0.247 15.638 1.00 95.12 104 VAL A N 1
ATOM 760 C CA . VAL A 1 104 ? -7.021 -0.723 16.697 1.00 95.12 104 VAL A CA 1
ATOM 761 C C . VAL A 1 104 ? -6.434 -0.042 17.934 1.00 95.12 104 VAL A C 1
ATOM 763 O O . VAL A 1 104 ? -6.678 -0.482 19.057 1.00 95.12 104 VAL A O 1
ATOM 766 N N . GLN A 1 105 ? -5.684 1.044 17.749 1.00 95.44 105 GLN A N 1
ATOM 767 C CA . GLN A 1 105 ? -5.119 1.830 18.846 1.00 95.44 105 GLN A CA 1
ATOM 768 C C . GLN A 1 105 ? -6.149 2.735 19.529 1.00 95.44 105 GLN A C 1
ATOM 770 O O . GLN A 1 105 ? -5.860 3.277 20.599 1.00 95.44 105 GLN A O 1
ATOM 775 N N . THR A 1 106 ? -7.346 2.910 18.958 1.00 97.06 106 THR A N 1
ATOM 776 C CA . THR A 1 106 ? -8.372 3.721 19.617 1.00 97.06 106 THR A CA 1
ATOM 777 C C . THR A 1 106 ? -8.781 3.101 20.961 1.00 97.06 106 THR A C 1
ATOM 779 O O . THR A 1 106 ? -8.992 1.887 21.052 1.00 97.06 106 THR A O 1
ATOM 782 N N . PRO A 1 107 ? -8.982 3.918 22.015 1.00 94.62 107 PRO A N 1
ATOM 783 C CA . PRO A 1 107 ? -9.460 3.419 23.303 1.00 94.62 107 PRO A CA 1
ATOM 784 C C . PRO A 1 107 ? -10.774 2.642 23.181 1.00 94.62 107 PRO A C 1
ATOM 786 O O . PRO A 1 107 ? -10.939 1.612 23.822 1.00 94.62 107 PRO A O 1
ATOM 789 N N . ALA A 1 108 ? -11.683 3.093 22.309 1.00 93.56 108 ALA A N 1
ATOM 790 C CA . ALA A 1 108 ? -12.960 2.430 22.068 1.00 93.56 108 ALA A CA 1
ATOM 791 C C . ALA A 1 108 ? -12.786 0.994 21.550 1.00 93.56 108 ALA A C 1
ATOM 793 O O . ALA A 1 108 ? -13.469 0.090 22.035 1.00 93.56 108 ALA A O 1
ATOM 794 N N . TYR A 1 109 ? -11.854 0.776 20.615 1.00 94.81 109 TYR A N 1
ATOM 795 C CA . TYR A 1 109 ? -11.533 -0.560 20.119 1.00 94.81 109 TYR A CA 1
ATOM 796 C C . TYR A 1 109 ? -10.926 -1.436 21.219 1.00 94.81 109 TYR A C 1
ATOM 798 O O . TYR A 1 109 ? -11.370 -2.565 21.418 1.00 94.81 109 TYR A O 1
ATOM 806 N N . VAL A 1 110 ? -9.968 -0.910 21.991 1.00 94.19 110 VAL A N 1
ATOM 807 C CA . VAL A 1 110 ? -9.350 -1.649 23.106 1.00 94.19 110 VAL A CA 1
ATOM 808 C C . VAL A 1 110 ? -10.392 -2.046 24.150 1.00 94.19 110 VAL A C 1
ATOM 810 O O . VAL A 1 110 ? -10.415 -3.199 24.575 1.00 94.19 110 VAL A O 1
ATOM 813 N N . THR A 1 111 ? -11.292 -1.139 24.534 1.00 92.56 111 THR A N 1
ATOM 814 C CA . THR A 1 111 ? -12.372 -1.446 25.480 1.00 92.56 111 THR A CA 1
ATOM 815 C C . THR A 1 111 ? -13.348 -2.471 24.904 1.00 92.56 111 THR A C 1
ATOM 817 O O . THR A 1 111 ? -13.752 -3.394 25.608 1.00 92.56 111 THR A O 1
ATOM 820 N N . LEU A 1 112 ? -13.719 -2.358 23.624 1.00 91.06 112 LEU A N 1
ATOM 821 C CA . LEU A 1 112 ? -14.561 -3.355 22.959 1.00 91.06 112 LEU A CA 1
ATOM 822 C C . LEU A 1 112 ? -13.907 -4.740 22.994 1.00 91.06 112 LEU A C 1
ATOM 824 O O . LEU A 1 112 ? -14.564 -5.730 23.316 1.00 91.06 112 LEU A O 1
ATOM 828 N N . GLN A 1 113 ? -12.605 -4.803 22.726 1.00 92.31 113 GLN A N 1
ATOM 829 C CA . GLN A 1 113 ? -11.880 -6.060 22.712 1.00 92.31 113 GLN A CA 1
ATOM 830 C C . GLN A 1 113 ? -11.677 -6.628 24.121 1.00 92.31 113 GLN A C 1
ATOM 832 O O . GLN A 1 113 ? -11.825 -7.831 24.321 1.00 92.31 113 GLN A O 1
ATOM 837 N N . ALA A 1 114 ? -11.427 -5.775 25.115 1.00 91.62 114 ALA A N 1
ATOM 838 C CA . ALA A 1 114 ? -11.395 -6.157 26.524 1.00 91.62 114 ALA A CA 1
ATOM 839 C C . ALA A 1 114 ? -12.724 -6.803 26.952 1.00 91.62 114 ALA A C 1
ATOM 841 O O . ALA A 1 114 ? -12.714 -7.901 27.513 1.00 91.62 114 ALA A O 1
ATOM 842 N N . ARG A 1 115 ? -13.865 -6.201 26.586 1.00 90.00 115 ARG A N 1
ATOM 843 C CA . ARG A 1 115 ? -15.204 -6.771 26.826 1.00 90.00 115 ARG A CA 1
ATOM 844 C C . ARG A 1 115 ? -15.399 -8.119 26.136 1.00 90.00 115 ARG A C 1
ATOM 846 O O . ARG A 1 115 ? -15.954 -9.028 26.748 1.00 90.00 115 ARG A O 1
ATOM 853 N N . ALA A 1 116 ? -14.914 -8.279 24.902 1.00 87.38 116 ALA A N 1
ATOM 854 C CA . ALA A 1 116 ? -14.972 -9.555 24.183 1.00 87.38 116 ALA A CA 1
ATOM 855 C C . ALA A 1 116 ? -14.189 -10.675 24.897 1.00 87.38 116 ALA A C 1
ATOM 857 O O . ALA A 1 116 ? -14.580 -11.838 24.829 1.00 87.38 116 ALA A O 1
ATOM 858 N N . TYR A 1 117 ? -13.128 -10.323 25.628 1.00 89.12 117 TYR A N 1
ATOM 859 C CA . TYR A 1 117 ? -12.361 -11.240 26.479 1.00 89.12 117 TYR A CA 1
ATOM 860 C C . TYR A 1 117 ? -12.885 -11.346 27.925 1.00 89.12 117 TYR A C 1
ATOM 862 O O . TYR A 1 117 ? -12.262 -12.006 28.754 1.00 89.12 117 TYR A O 1
ATOM 870 N N . GLY A 1 118 ? -14.029 -10.733 28.243 1.00 88.12 118 GLY A N 1
ATOM 871 C CA . GLY A 1 118 ? -14.646 -10.787 29.572 1.00 88.12 118 GLY A CA 1
ATOM 872 C C . GLY A 1 118 ? -14.133 -9.745 30.572 1.00 88.12 118 GLY A C 1
ATOM 873 O O . GLY A 1 118 ? -14.566 -9.749 31.722 1.00 88.12 118 GLY A O 1
ATOM 874 N N . TYR A 1 119 ? -13.264 -8.823 30.153 1.00 91.38 119 TYR A N 1
ATOM 875 C CA . TYR A 1 119 ? -12.787 -7.695 30.960 1.00 91.38 119 TYR A CA 1
ATOM 876 C C . TYR A 1 119 ? -13.714 -6.476 30.816 1.00 91.38 119 TYR A C 1
ATOM 878 O O . TYR A 1 119 ? -13.302 -5.420 30.337 1.00 91.38 119 TYR A O 1
ATOM 886 N N . GLY A 1 120 ? -14.989 -6.647 31.170 1.00 88.38 120 GLY A N 1
ATOM 887 C CA . GLY A 1 120 ? -15.972 -5.558 31.212 1.00 88.38 120 GLY A CA 1
ATOM 888 C C . GLY A 1 120 ? -15.894 -4.724 32.494 1.00 88.38 120 GLY A C 1
ATOM 889 O O . GLY A 1 120 ? -15.207 -5.084 33.452 1.00 88.38 120 GLY A O 1
ATOM 890 N N . GLU A 1 121 ? -16.632 -3.618 32.521 1.00 88.31 121 GLU A N 1
ATOM 891 C CA . GLU A 1 121 ? -16.767 -2.779 33.717 1.00 88.31 121 GLU A CA 1
ATOM 892 C C . GLU A 1 121 ? -17.607 -3.475 34.810 1.00 88.31 121 GLU A C 1
ATOM 894 O O . GLU A 1 121 ? -18.448 -4.336 34.516 1.00 88.31 121 GLU A O 1
ATOM 899 N N . PRO A 1 122 ? -17.446 -3.100 36.093 1.00 88.56 122 PRO A N 1
ATOM 900 C CA . PRO A 1 122 ? -18.284 -3.619 37.168 1.00 88.56 122 PRO A CA 1
ATOM 901 C C . PRO A 1 122 ? -19.779 -3.385 36.896 1.00 88.56 122 PRO A C 1
ATOM 903 O O . PRO A 1 122 ? -20.231 -2.254 36.732 1.00 88.56 122 PRO A O 1
ATOM 906 N N . GLY A 1 123 ? -20.564 -4.467 36.876 1.00 88.44 123 GLY A N 1
ATOM 907 C CA . GLY A 1 123 ? -22.008 -4.425 36.610 1.00 88.44 123 GLY A CA 1
ATOM 908 C C . GLY A 1 123 ? -22.400 -4.516 35.129 1.00 88.44 123 GLY A C 1
ATOM 909 O O . GLY A 1 123 ? -23.595 -4.569 34.823 1.00 88.44 123 GLY A O 1
ATOM 910 N N . GLU A 1 124 ? -21.435 -4.584 34.211 1.00 88.25 124 GLU A N 1
ATOM 911 C CA . GLU A 1 124 ? -21.688 -4.808 32.788 1.00 88.25 124 GLU A CA 1
ATOM 912 C C . GLU A 1 124 ? -22.128 -6.266 32.536 1.00 88.25 124 GLU A C 1
ATOM 914 O O . GLU A 1 124 ? -21.578 -7.213 33.101 1.00 88.25 124 GLU A O 1
ATOM 919 N N . ARG A 1 125 ? -23.159 -6.467 31.702 1.00 82.19 125 ARG A N 1
ATOM 920 C CA . ARG A 1 125 ? -23.635 -7.801 31.296 1.00 82.19 125 ARG A CA 1
ATOM 921 C C . ARG A 1 125 ? -23.231 -8.071 29.855 1.00 82.19 125 ARG A C 1
ATOM 923 O O . ARG A 1 125 ? -23.556 -7.288 28.969 1.00 82.19 125 ARG A O 1
ATOM 930 N N . VAL A 1 126 ? -22.558 -9.195 29.627 1.00 79.88 126 VAL A N 1
ATOM 931 C CA . VAL A 1 126 ? -22.166 -9.630 28.283 1.00 79.88 126 VAL A CA 1
ATOM 932 C C . VAL A 1 126 ? -23.408 -10.099 27.530 1.00 79.88 126 VAL A C 1
ATOM 934 O O . VAL A 1 126 ? -24.095 -11.024 27.964 1.00 79.88 126 VAL A O 1
ATOM 937 N N . PHE A 1 127 ? -23.681 -9.469 26.391 1.00 76.56 127 PHE A N 1
ATOM 938 C CA . PHE A 1 127 ? -24.698 -9.916 25.447 1.00 76.56 127 PHE A CA 1
ATOM 939 C C . PHE A 1 127 ? -23.997 -10.529 24.239 1.00 76.56 127 PHE A C 1
ATOM 941 O O . PHE A 1 127 ? -23.193 -9.877 23.579 1.00 76.56 127 PHE A O 1
ATOM 948 N N . GLY A 1 128 ? -24.296 -11.793 23.965 1.00 77.19 128 GLY A N 1
ATOM 949 C CA . GLY A 1 128 ? -23.802 -12.513 22.800 1.00 77.19 128 GLY A CA 1
ATOM 950 C C . GLY A 1 128 ? -24.947 -13.254 22.128 1.00 77.19 128 GLY A C 1
ATOM 951 O O . GLY A 1 128 ? -25.897 -13.679 22.788 1.00 77.19 128 GLY A O 1
ATOM 952 N N . LEU A 1 129 ? -24.864 -13.403 20.809 1.00 79.25 129 LEU A N 1
ATOM 953 C CA . LEU A 1 129 ? -25.766 -14.285 20.079 1.00 79.25 129 LEU A CA 1
ATOM 954 C C . LEU A 1 129 ? -25.459 -15.736 20.470 1.00 79.25 129 LEU A C 1
ATOM 956 O O . LEU A 1 129 ? -24.293 -16.128 20.541 1.00 79.25 129 LEU A O 1
ATOM 960 N N . GLN A 1 130 ? -26.494 -16.539 20.729 1.00 82.56 130 GLN A N 1
ATOM 961 C CA . GLN A 1 130 ? -26.296 -17.974 20.930 1.00 82.56 130 GLN A CA 1
ATOM 962 C C . GLN A 1 130 ? -25.803 -18.635 19.639 1.00 82.56 130 GLN A C 1
ATOM 964 O O . GLN A 1 130 ? -26.124 -18.196 18.532 1.00 82.56 130 GLN A O 1
ATOM 969 N N . ALA A 1 131 ? -25.049 -19.725 19.785 1.00 83.00 131 ALA A N 1
ATOM 970 C CA . ALA A 1 131 ? -24.666 -20.555 18.652 1.00 83.00 131 ALA A CA 1
ATOM 971 C C . ALA A 1 131 ? -25.927 -21.032 17.908 1.00 83.00 131 ALA A C 1
ATOM 973 O O . ALA A 1 131 ? -26.820 -21.624 18.510 1.00 83.00 131 ALA A O 1
ATOM 974 N N . GLY A 1 132 ? -26.004 -20.747 16.605 1.00 86.81 132 GLY A N 1
ATOM 975 C CA . GLY A 1 132 ? -27.173 -21.064 15.776 1.00 86.81 132 GLY A CA 1
ATOM 976 C C . GLY A 1 132 ? -28.267 -19.991 15.750 1.00 86.81 132 GLY A C 1
ATOM 977 O O . GLY A 1 132 ? -29.333 -20.241 15.191 1.00 86.81 132 GLY A O 1
ATOM 978 N N . ALA A 1 133 ? -28.028 -18.802 16.315 1.00 87.69 133 ALA A N 1
ATOM 979 C CA . ALA A 1 133 ? -28.929 -17.671 16.124 1.00 87.69 133 ALA A CA 1
ATOM 980 C C . ALA A 1 133 ? -29.085 -17.343 14.620 1.00 87.69 133 ALA A C 1
ATOM 982 O O . ALA A 1 133 ? -28.097 -17.396 13.879 1.00 87.69 133 ALA A O 1
ATOM 983 N N . PRO A 1 134 ? -30.303 -17.006 14.152 1.00 86.50 134 PRO A N 1
ATOM 984 C CA . PRO A 1 134 ? -30.508 -16.584 12.772 1.00 86.50 134 PRO A CA 1
ATOM 985 C C . PRO A 1 134 ? -29.674 -15.335 12.470 1.00 86.50 134 PRO A C 1
ATOM 987 O O . PRO A 1 134 ? -29.481 -14.486 13.343 1.00 86.50 134 PRO A O 1
ATOM 990 N N . SER A 1 135 ? -29.181 -15.220 11.231 1.00 84.69 135 SER A N 1
ATOM 991 C CA . SER A 1 135 ? -28.459 -14.014 10.813 1.00 84.69 135 SER A CA 1
ATOM 992 C C . SER A 1 135 ? -29.349 -12.782 10.990 1.00 84.69 135 SER A C 1
ATOM 994 O O . SER A 1 135 ? -30.532 -12.840 10.637 1.00 84.69 135 SER A O 1
ATOM 996 N N . PRO A 1 136 ? -28.805 -11.675 11.522 1.00 80.69 136 PRO A N 1
ATOM 997 C CA . PRO A 1 136 ? -29.550 -10.432 11.606 1.00 80.69 136 PRO A CA 1
ATOM 998 C C . PRO A 1 136 ? -29.946 -9.967 10.200 1.00 80.69 136 PRO A C 1
ATOM 1000 O O . PRO A 1 136 ? -29.228 -10.207 9.226 1.00 80.69 136 PRO A O 1
ATOM 1003 N N . ALA A 1 137 ? -31.095 -9.296 10.100 1.00 82.12 137 ALA A N 1
ATOM 1004 C CA . ALA A 1 137 ? -31.487 -8.647 8.858 1.00 82.12 137 ALA A CA 1
ATOM 1005 C C . ALA A 1 137 ? -30.419 -7.609 8.450 1.00 82.12 137 ALA A C 1
ATOM 1007 O O . ALA A 1 137 ? -29.815 -6.988 9.333 1.00 82.12 137 ALA A O 1
ATOM 1008 N N . PRO A 1 138 ? -30.175 -7.405 7.143 1.00 82.81 138 PRO A N 1
ATOM 1009 C CA . PRO A 1 138 ? -29.266 -6.369 6.673 1.00 82.81 138 PRO A CA 1
ATOM 1010 C C . PRO A 1 138 ? -29.660 -5.010 7.252 1.00 82.81 138 PRO A C 1
ATOM 1012 O O . PRO A 1 138 ? -30.827 -4.623 7.205 1.00 82.81 138 PRO A O 1
ATOM 1015 N N . ILE A 1 139 ? -28.687 -4.293 7.809 1.00 77.62 139 ILE A N 1
ATOM 1016 C CA . ILE A 1 139 ? -28.909 -2.942 8.318 1.00 77.62 139 ILE A CA 1
ATOM 1017 C C . ILE A 1 139 ? -28.873 -2.000 7.117 1.00 77.62 139 ILE A C 1
ATOM 1019 O O . ILE A 1 139 ? -27.822 -1.823 6.504 1.00 77.62 139 ILE A O 1
ATOM 1023 N N . THR A 1 140 ? -30.012 -1.398 6.785 1.00 78.44 140 THR A N 1
ATOM 1024 C CA . THR A 1 140 ? -30.062 -0.281 5.838 1.00 78.44 140 THR A CA 1
ATOM 1025 C C . THR A 1 140 ? -29.594 0.981 6.567 1.00 78.44 140 THR A C 1
ATOM 1027 O O . THR A 1 140 ? -30.173 1.319 7.607 1.00 78.44 140 THR A O 1
ATOM 1030 N N . PRO A 1 141 ? -28.529 1.657 6.102 1.00 76.75 141 PRO A N 1
ATOM 1031 C CA . PRO A 1 141 ? -28.078 2.890 6.728 1.00 76.75 141 PRO A CA 1
ATOM 1032 C C . PRO A 1 141 ? -29.163 3.965 6.623 1.00 76.75 141 PRO A C 1
ATOM 1034 O O . PRO A 1 141 ? -29.984 3.976 5.706 1.00 76.75 141 PRO A O 1
ATOM 1037 N N . LEU A 1 142 ? -29.183 4.868 7.602 1.00 74.44 142 LEU A N 1
ATOM 1038 C CA . LEU A 1 142 ? -3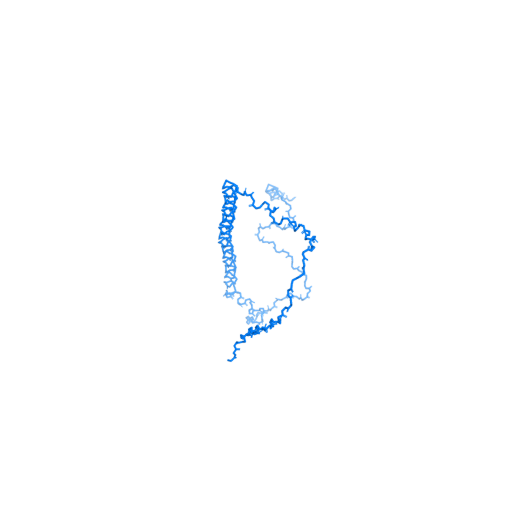0.181 5.931 7.667 1.00 74.44 142 LEU A CA 1
ATOM 1039 C C . LEU A 1 142 ? -30.114 6.786 6.387 1.00 74.44 142 LEU A C 1
ATOM 1041 O O . LEU A 1 142 ? -29.098 7.432 6.138 1.00 74.44 142 LEU A O 1
ATOM 1045 N N . GLY A 1 143 ? -31.194 6.799 5.602 1.00 70.75 143 GLY A N 1
ATOM 1046 C CA . GLY A 1 143 ? -31.293 7.570 4.357 1.00 70.75 143 GLY A CA 1
ATOM 1047 C C . GLY A 1 143 ? -31.052 6.781 3.065 1.00 70.75 143 GLY A C 1
ATOM 1048 O O . GLY A 1 143 ? -31.176 7.371 1.996 1.00 70.75 143 GLY A O 1
ATOM 1049 N N . GLU A 1 144 ? -30.752 5.482 3.135 1.00 69.75 144 GLU A N 1
ATOM 1050 C CA . GLU A 1 144 ? -30.781 4.601 1.962 1.00 69.75 144 GLU A CA 1
ATOM 1051 C C . GLU A 1 144 ? -32.089 3.809 1.901 1.00 69.75 144 GLU A C 1
ATOM 1053 O O . GLU A 1 144 ? -32.669 3.449 2.929 1.00 69.75 144 GLU A O 1
ATOM 1058 N N . ASP A 1 145 ? -32.557 3.529 0.686 1.00 65.38 145 ASP A N 1
ATOM 1059 C CA . ASP A 1 145 ? -33.703 2.653 0.483 1.00 65.38 145 ASP A CA 1
ATOM 1060 C C . ASP A 1 145 ? -33.322 1.192 0.762 1.00 65.38 145 ASP A C 1
ATOM 1062 O O . ASP A 1 145 ? -32.229 0.748 0.389 1.00 65.38 145 ASP A O 1
ATOM 1066 N N . PRO A 1 146 ? -34.214 0.400 1.386 1.00 64.06 146 PRO A N 1
ATOM 1067 C CA . PRO A 1 146 ? -33.980 -1.025 1.543 1.00 64.06 146 PRO A CA 1
ATOM 1068 C C . PRO A 1 146 ? -33.769 -1.658 0.164 1.00 64.06 146 PRO A C 1
ATOM 1070 O O . PRO A 1 146 ? -34.533 -1.417 -0.774 1.00 64.06 146 PRO A O 1
ATOM 1073 N N . ALA A 1 147 ? -32.720 -2.475 0.041 1.00 59.53 147 ALA A N 1
ATOM 1074 C CA . ALA A 1 147 ? -32.381 -3.167 -1.197 1.00 59.53 147 ALA A CA 1
ATOM 1075 C C . ALA A 1 147 ? -33.599 -3.961 -1.709 1.00 59.53 147 ALA A C 1
ATOM 1077 O O . ALA A 1 147 ? -33.967 -4.986 -1.135 1.00 59.53 147 ALA A O 1
ATOM 1078 N N . GLY A 1 148 ? -34.248 -3.457 -2.762 1.00 59.75 148 GLY A N 1
ATOM 1079 C CA . GLY A 1 148 ? -35.503 -4.006 -3.288 1.00 59.75 148 GLY A CA 1
ATOM 1080 C C . GLY A 1 148 ? -36.568 -2.962 -3.631 1.00 59.75 148 GLY A C 1
ATOM 1081 O O . GLY A 1 148 ? -37.504 -3.284 -4.363 1.00 59.75 148 GLY A O 1
ATOM 1082 N N . SER A 1 149 ? -36.422 -1.714 -3.180 1.00 60.25 149 SER A N 1
ATOM 1083 C CA . SER A 1 149 ? -37.212 -0.594 -3.699 1.00 60.25 149 SER A CA 1
ATOM 1084 C C . SER A 1 149 ? -36.771 -0.305 -5.137 1.00 60.25 149 SER A C 1
ATOM 1086 O O . SER A 1 149 ? -35.693 0.238 -5.366 1.00 60.25 149 SER A O 1
ATOM 1088 N N . GLY A 1 150 ? -37.563 -0.713 -6.132 1.00 64.81 150 GLY A N 1
ATOM 1089 C CA . GLY A 1 150 ? -37.352 -0.259 -7.511 1.00 64.81 150 GLY A CA 1
ATOM 1090 C C . GLY A 1 150 ? -37.357 1.277 -7.574 1.00 64.81 150 GLY A C 1
ATOM 1091 O O . GLY A 1 150 ? -37.975 1.900 -6.710 1.00 64.81 150 GLY A O 1
ATOM 1092 N N . PRO A 1 151 ? -36.686 1.899 -8.560 1.00 62.19 151 PRO A N 1
ATOM 1093 C CA . PRO A 1 151 ? -36.582 3.353 -8.634 1.00 62.19 151 PRO A CA 1
ATOM 1094 C C . PRO A 1 151 ? -37.981 3.971 -8.760 1.00 62.19 151 PRO A C 1
ATOM 1096 O O . PRO A 1 151 ? -38.584 3.929 -9.834 1.00 62.19 151 PRO A O 1
ATOM 1099 N N . ARG A 1 152 ? -38.515 4.516 -7.661 1.00 71.75 152 ARG A N 1
ATOM 1100 C CA . ARG A 1 152 ? -39.688 5.394 -7.699 1.00 71.75 152 ARG A CA 1
ATOM 1101 C C . ARG A 1 152 ? -39.237 6.775 -8.132 1.00 71.75 152 ARG A C 1
ATOM 1103 O O . ARG A 1 152 ? -38.118 7.198 -7.835 1.00 71.75 152 ARG A O 1
ATOM 1110 N N . SER A 1 153 ? -40.079 7.465 -8.895 1.00 83.44 153 SER A N 1
ATOM 1111 C CA . SER A 1 153 ? -39.760 8.840 -9.245 1.00 83.44 153 SER A CA 1
ATOM 1112 C C . SER A 1 153 ? -39.914 9.716 -7.992 1.00 83.44 153 SER A C 1
ATOM 1114 O O . SER A 1 153 ? -40.864 9.521 -7.234 1.00 83.44 153 SER A O 1
ATOM 1116 N N . PRO A 1 154 ? -39.052 10.727 -7.783 1.00 81.69 154 PRO A N 1
ATOM 1117 C CA . PRO A 1 154 ? -39.194 11.655 -6.658 1.00 81.69 154 PRO A CA 1
ATOM 1118 C C . PRO A 1 154 ? -40.559 12.363 -6.597 1.00 81.69 154 PRO A C 1
ATOM 1120 O O . PRO A 1 154 ? -40.958 12.852 -5.543 1.00 81.69 154 PRO A O 1
ATOM 1123 N N . LEU A 1 155 ? -41.273 12.440 -7.729 1.00 85.44 155 LEU A N 1
ATOM 1124 C CA . LEU A 1 155 ? -42.631 12.970 -7.808 1.00 85.44 155 LEU A CA 1
ATOM 1125 C C . LEU A 1 155 ? -43.654 12.004 -7.198 1.00 85.44 155 LEU A C 1
ATOM 1127 O O . LEU A 1 155 ? -44.545 12.459 -6.488 1.00 85.44 155 LEU A O 1
ATOM 1131 N N . ASP A 1 156 ? -43.520 10.698 -7.442 1.00 85.00 156 ASP A N 1
ATOM 1132 C CA . ASP A 1 156 ? -44.416 9.680 -6.880 1.00 85.00 156 ASP A CA 1
ATOM 1133 C C . ASP A 1 156 ? -44.309 9.636 -5.354 1.00 85.00 156 ASP A C 1
ATOM 1135 O O . ASP A 1 156 ? -45.328 9.576 -4.668 1.00 85.00 156 ASP A O 1
ATOM 1139 N N . ASP A 1 157 ? -43.092 9.761 -4.817 1.00 85.94 157 ASP A N 1
ATOM 1140 C CA . ASP A 1 157 ? -42.876 9.837 -3.369 1.00 85.94 157 ASP A CA 1
ATOM 1141 C C . ASP A 1 157 ? -43.495 11.112 -2.776 1.00 85.94 157 ASP A C 1
ATOM 1143 O O . ASP A 1 157 ? -44.119 11.076 -1.715 1.00 85.94 157 ASP A O 1
ATOM 1147 N N . TRP A 1 158 ? -43.395 12.241 -3.486 1.00 89.44 158 TRP A N 1
ATOM 1148 C CA . TRP A 1 158 ? -44.029 13.499 -3.078 1.00 89.44 158 TRP A CA 1
ATOM 1149 C C . TRP A 1 158 ? -45.558 13.433 -3.104 1.00 89.44 158 TRP A C 1
ATOM 1151 O O . TRP A 1 158 ? -46.216 13.959 -2.204 1.00 89.44 158 TRP A O 1
ATOM 1161 N N . LEU A 1 159 ? -46.134 12.794 -4.122 1.00 92.44 159 LEU A N 1
ATOM 1162 C CA . LEU A 1 159 ? -47.578 12.614 -4.238 1.00 92.44 159 LEU A CA 1
ATOM 1163 C C . LEU A 1 159 ? -48.105 11.669 -3.154 1.00 92.44 159 LEU A C 1
ATOM 1165 O O . LEU A 1 159 ? -49.092 12.006 -2.504 1.00 92.44 159 LEU A O 1
ATOM 1169 N N . ALA A 1 160 ? -47.421 10.554 -2.894 1.00 87.81 160 ALA A N 1
ATOM 1170 C CA . ALA A 1 160 ? -47.774 9.641 -1.808 1.00 87.81 160 ALA A CA 1
ATOM 1171 C C . ALA A 1 160 ? -47.688 10.323 -0.432 1.00 87.81 160 ALA A C 1
ATOM 1173 O O . ALA A 1 160 ? -48.518 10.079 0.443 1.00 87.81 160 ALA A O 1
ATOM 1174 N N . LEU A 1 161 ? -46.720 11.225 -0.239 1.00 89.06 161 LEU A N 1
ATOM 1175 C CA . LEU A 1 161 ? -46.593 11.995 0.999 1.00 89.06 161 LEU A CA 1
ATOM 1176 C C . LEU A 1 161 ? -47.740 13.005 1.185 1.00 89.06 161 LEU A C 1
ATOM 1178 O O . LEU A 1 161 ? -48.220 13.195 2.301 1.00 89.06 161 LEU A O 1
ATOM 1182 N N . LEU A 1 162 ? -48.177 13.659 0.105 1.00 90.44 162 LEU A N 1
ATOM 1183 C CA . LEU A 1 162 ? -49.238 14.673 0.141 1.00 90.44 162 LEU A CA 1
ATOM 1184 C C . LEU A 1 162 ? -50.648 14.079 0.203 1.00 90.44 162 LEU A C 1
ATOM 1186 O O . LEU A 1 162 ? -51.533 14.683 0.809 1.00 90.44 162 LEU A O 1
ATOM 1190 N N . PHE A 1 163 ? -50.865 12.933 -0.439 1.00 90.69 163 PHE A N 1
ATOM 1191 C CA . PHE A 1 163 ? -52.201 12.373 -0.659 1.00 90.69 163 PHE A CA 1
ATOM 1192 C C . PHE A 1 163 ? -52.418 11.002 -0.005 1.00 90.69 163 PHE A C 1
ATOM 1194 O O . PHE A 1 163 ? -53.550 10.520 0.010 1.00 90.69 163 PHE A O 1
ATOM 1201 N N . GLY A 1 164 ? -51.382 10.419 0.605 1.00 68.94 164 GLY A N 1
ATOM 1202 C CA . GLY A 1 164 ? -51.400 9.050 1.119 1.00 68.94 164 GLY A CA 1
ATOM 1203 C C . GLY A 1 164 ? -51.146 8.008 0.018 1.00 68.94 164 GLY A C 1
ATOM 1204 O O . GLY A 1 164 ? -51.144 8.362 -1.163 1.00 68.94 164 GLY A O 1
ATOM 1205 N N . PRO A 1 165 ? -50.880 6.743 0.398 1.00 63.97 165 PRO A N 1
ATOM 1206 C CA . PRO A 1 165 ? -50.619 5.658 -0.549 1.00 63.97 165 PRO A CA 1
ATOM 1207 C C . PRO A 1 165 ? -51.836 5.294 -1.408 1.00 63.97 165 PRO A C 1
ATOM 1209 O O . PRO A 1 165 ? -52.981 5.402 -0.908 1.00 63.97 165 PRO A O 1
#